Protein AF-A0A2A5SNH7-F1 (afdb_monomer)

Mean predicted aligned error: 6.37 Å

Organism: NCBI:txid542833

Sequence (60 aa):
MLHLLNQSFSNQVQIKVKYQSKDKLTEVYGFVSEFINNQVRIKSTDKIYLISIEQIVNIS

Structure (mmCIF, N/CA/C/O backbone):
data_AF-A0A2A5SNH7-F1
#
_entry.id   AF-A0A2A5SNH7-F1
#
loop_
_atom_site.group_PDB
_atom_site.id
_atom_site.type_symbol
_atom_site.label_atom_id
_atom_site.label_alt_id
_atom_site.label_comp_id
_atom_site.label_asym_id
_atom_site.label_entity_id
_atom_site.label_seq_id
_atom_site.pdbx_PDB_ins_code
_atom_site.Cartn_x
_atom_site.Cartn_y
_atom_site.Cartn_z
_atom_site.occupancy
_atom_site.B_iso_or_equiv
_atom_site.auth_seq_id
_atom_site.auth_comp_id
_atom_site.auth_asym_id
_atom_site.auth_atom_id
_atom_site.pdbx_PDB_model_num
ATOM 1 N N . MET A 1 1 ? -0.424 -3.064 -26.450 1.00 51.66 1 MET A N 1
ATOM 2 C CA . MET A 1 1 ? -0.564 -2.023 -25.403 1.00 51.66 1 MET A CA 1
ATOM 3 C C . MET A 1 1 ? -0.368 -2.579 -23.991 1.00 51.66 1 MET A C 1
ATOM 5 O O . MET A 1 1 ? 0.530 -2.098 -23.319 1.00 51.66 1 MET A O 1
ATOM 9 N N . LEU A 1 2 ? -1.100 -3.624 -23.565 1.00 52.66 2 LEU A N 1
ATOM 10 C CA . LEU A 1 2 ? -0.937 -4.256 -22.236 1.00 52.66 2 LEU A CA 1
ATOM 11 C C . LEU A 1 2 ? 0.504 -4.730 -21.952 1.00 52.66 2 LEU A C 1
ATOM 13 O O . LEU A 1 2 ? 1.036 -4.494 -20.875 1.00 52.66 2 LEU A O 1
ATOM 17 N N . HIS A 1 3 ? 1.162 -5.324 -22.952 1.00 50.47 3 HIS A N 1
ATOM 18 C CA . HIS A 1 3 ? 2.561 -5.755 -22.848 1.00 50.47 3 HIS A CA 1
ATOM 19 C C . HIS A 1 3 ? 3.549 -4.588 -22.667 1.00 50.47 3 HIS A C 1
ATOM 21 O O . HIS A 1 3 ? 4.499 -4.722 -21.908 1.00 50.47 3 HIS A O 1
ATOM 27 N N . LEU A 1 4 ? 3.311 -3.432 -23.305 1.00 49.41 4 LEU A N 1
ATOM 28 C CA . LEU A 1 4 ? 4.149 -2.237 -23.120 1.00 49.41 4 LEU A CA 1
ATOM 29 C C . LEU A 1 4 ? 3.931 -1.603 -21.741 1.00 49.41 4 LEU A C 1
ATOM 31 O O . LEU A 1 4 ? 4.894 -1.156 -21.127 1.00 49.41 4 LEU A O 1
ATOM 35 N N . LEU A 1 5 ? 2.691 -1.591 -21.237 1.00 51.88 5 LEU A N 1
ATOM 36 C CA . LEU A 1 5 ? 2.391 -1.187 -19.859 1.00 51.88 5 LEU A CA 1
ATOM 37 C C . LEU A 1 5 ? 3.135 -2.088 -18.870 1.00 51.88 5 LEU A C 1
ATOM 39 O O . LEU A 1 5 ? 3.890 -1.573 -18.055 1.00 51.88 5 LEU A O 1
ATOM 43 N N . ASN A 1 6 ? 3.030 -3.414 -19.015 1.00 51.44 6 ASN A N 1
ATOM 44 C CA . ASN A 1 6 ? 3.773 -4.365 -18.183 1.00 51.44 6 ASN A CA 1
ATOM 45 C C . ASN A 1 6 ? 5.295 -4.166 -18.260 1.00 51.44 6 ASN A C 1
ATOM 47 O O . ASN A 1 6 ? 5.965 -4.260 -17.237 1.00 51.44 6 ASN A O 1
ATOM 51 N N . GLN A 1 7 ? 5.848 -3.845 -19.435 1.00 50.75 7 GLN A N 1
ATOM 52 C CA . GLN A 1 7 ? 7.280 -3.550 -19.567 1.00 50.75 7 GLN A CA 1
ATOM 53 C C . GLN A 1 7 ? 7.679 -2.185 -18.993 1.00 50.75 7 GLN A C 1
ATOM 55 O O . GLN A 1 7 ? 8.777 -2.049 -18.471 1.00 50.75 7 GLN A O 1
ATOM 60 N N . SER A 1 8 ? 6.789 -1.190 -18.987 1.00 55.59 8 SER A N 1
ATOM 61 C CA . SER A 1 8 ? 7.045 0.107 -18.335 1.00 55.59 8 SER A CA 1
ATOM 62 C C . SER A 1 8 ? 7.190 -0.028 -16.810 1.00 55.59 8 SER A C 1
ATOM 64 O O . SER A 1 8 ? 7.838 0.797 -16.163 1.00 55.59 8 SER A O 1
ATOM 66 N N . PH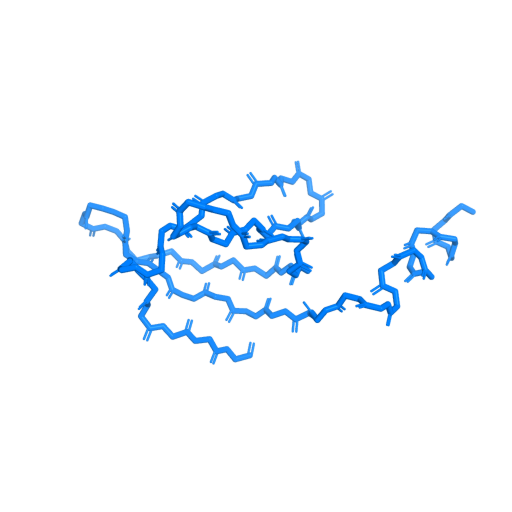E A 1 9 ? 6.595 -1.077 -16.232 1.00 55.66 9 PHE A N 1
ATOM 67 C CA . PHE A 1 9 ? 6.714 -1.432 -14.817 1.00 55.66 9 PHE A CA 1
ATOM 68 C C . PHE A 1 9 ? 7.836 -2.439 -14.525 1.00 55.66 9 PHE A C 1
ATOM 70 O O . PHE A 1 9 ? 8.066 -2.715 -13.354 1.00 55.66 9 PHE A O 1
ATOM 77 N N . SER A 1 10 ? 8.570 -2.968 -15.518 1.00 56.94 10 SER A N 1
ATOM 78 C CA . SER A 1 10 ? 9.567 -4.033 -15.274 1.00 56.94 10 SER A CA 1
ATOM 79 C C . SER A 1 10 ? 10.713 -3.611 -14.351 1.00 56.94 10 SER A C 1
ATOM 81 O O . SER A 1 10 ? 11.363 -4.463 -13.757 1.00 56.94 10 SER A O 1
ATOM 83 N N . ASN A 1 11 ? 10.948 -2.302 -14.221 1.00 59.00 11 ASN A N 1
ATOM 84 C CA . ASN A 1 11 ? 11.956 -1.730 -13.326 1.00 59.00 11 ASN A CA 1
ATOM 85 C C . ASN A 1 11 ? 11.366 -1.220 -11.998 1.00 59.00 11 ASN A C 1
ATOM 87 O O . ASN A 1 11 ? 12.083 -0.605 -11.213 1.00 59.00 11 ASN A O 1
ATOM 91 N N . GLN A 1 12 ? 10.069 -1.418 -11.750 1.00 73.75 12 GLN A N 1
ATOM 92 C CA . GLN A 1 12 ? 9.406 -0.996 -10.517 1.00 73.75 12 GLN A CA 1
ATOM 93 C C . GLN A 1 12 ? 9.167 -2.209 -9.616 1.00 73.75 12 GLN A C 1
ATOM 95 O O . GLN A 1 12 ? 8.729 -3.265 -10.067 1.00 73.75 12 GLN A O 1
ATOM 100 N N . VAL A 1 13 ? 9.446 -2.054 -8.322 1.00 86.00 13 VAL A N 1
ATOM 101 C CA . VAL A 1 13 ? 9.232 -3.119 -7.335 1.00 86.00 13 VAL A CA 1
ATOM 102 C C . VAL A 1 13 ? 7.733 -3.243 -7.077 1.00 86.00 13 VAL A C 1
ATOM 104 O O . VAL A 1 13 ? 7.096 -2.286 -6.628 1.00 86.00 13 VAL A O 1
ATOM 107 N N . GLN A 1 14 ? 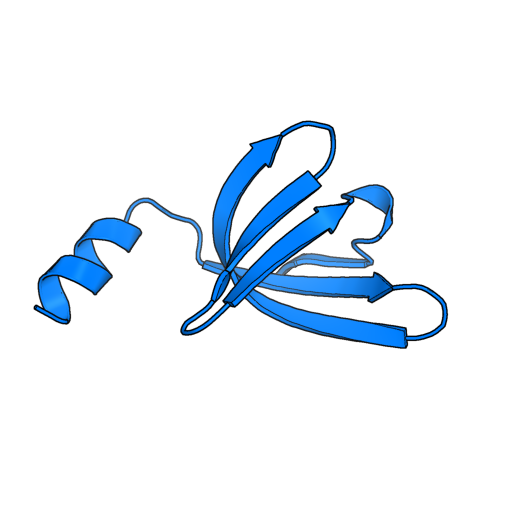7.169 -4.413 -7.377 1.00 89.81 14 GLN A N 1
ATOM 108 C CA . GLN A 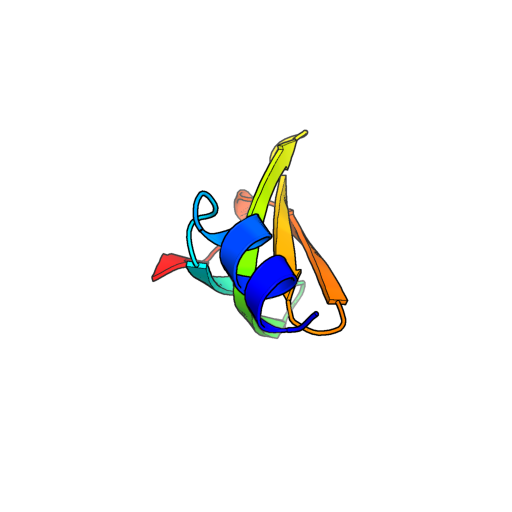1 14 ? 5.811 -4.754 -6.970 1.00 89.81 14 GLN A CA 1
ATOM 109 C C . GLN A 1 14 ? 5.812 -5.071 -5.479 1.00 89.81 14 GLN A C 1
ATOM 111 O O . GLN A 1 14 ? 6.599 -5.898 -5.026 1.00 89.81 14 GLN A O 1
ATOM 116 N N . ILE A 1 15 ? 4.929 -4.419 -4.732 1.00 92.06 15 ILE A N 1
ATOM 117 C CA . ILE A 1 15 ? 4.788 -4.612 -3.295 1.00 92.06 15 ILE A CA 1
ATOM 118 C C . ILE A 1 15 ? 3.329 -4.782 -2.910 1.00 92.06 15 ILE A C 1
ATOM 120 O O . ILE A 1 15 ? 2.398 -4.308 -3.575 1.00 92.06 15 ILE A O 1
ATOM 124 N N . LYS A 1 16 ? 3.159 -5.399 -1.755 1.00 95.69 16 LYS A N 1
ATOM 125 C CA . LYS A 1 16 ? 1.959 -5.342 -0.950 1.00 95.69 16 LYS A CA 1
ATOM 126 C C . LYS A 1 16 ? 2.288 -4.542 0.309 1.00 95.69 16 LYS A C 1
ATOM 128 O O . LYS A 1 16 ? 3.118 -4.949 1.117 1.00 95.69 16 LYS A O 1
ATOM 133 N N . VAL A 1 17 ? 1.637 -3.396 0.479 1.00 95.19 17 VAL A N 1
ATOM 134 C CA . VAL A 1 17 ? 1.798 -2.538 1.658 1.00 95.19 17 VAL A CA 1
ATOM 135 C C . VAL A 1 17 ? 0.554 -2.604 2.519 1.00 95.19 17 VAL A C 1
ATOM 137 O O . VAL A 1 17 ? -0.568 -2.430 2.040 1.00 95.19 17 VAL A O 1
ATOM 140 N N . LYS A 1 18 ? 0.771 -2.805 3.815 1.00 97.75 18 LYS A N 1
ATOM 141 C CA . LYS A 1 18 ? -0.253 -2.701 4.843 1.00 97.75 18 LYS A CA 1
ATOM 142 C C . LYS A 1 18 ? 0.024 -1.459 5.676 1.00 97.75 18 LYS A C 1
ATOM 144 O O . LYS A 1 18 ? 1.106 -1.333 6.246 1.00 97.75 18 LYS A O 1
ATOM 149 N N . TYR A 1 19 ? -0.938 -0.549 5.745 1.00 97.00 19 TYR A N 1
ATOM 150 C CA . TYR A 1 19 ? -0.782 0.731 6.432 1.00 97.00 19 TYR A CA 1
ATOM 151 C C . TYR A 1 19 ? -2.021 1.092 7.249 1.00 97.00 19 TYR A C 1
ATOM 153 O O . TYR A 1 19 ? -3.140 0.683 6.932 1.00 97.00 19 TYR A O 1
ATOM 161 N N . GLN A 1 20 ? -1.813 1.857 8.314 1.00 96.62 20 GLN A N 1
ATOM 162 C CA . GLN A 1 20 ? -2.859 2.332 9.206 1.00 96.62 20 GLN A CA 1
ATOM 163 C C . GLN A 1 20 ? -3.231 3.772 8.839 1.00 96.62 20 GLN A C 1
ATOM 165 O O . GLN A 1 20 ? -2.415 4.684 8.937 1.00 96.62 20 GLN A O 1
ATOM 170 N N . SER A 1 21 ? -4.482 3.993 8.437 1.00 92.12 21 SER A N 1
ATOM 171 C CA . SER A 1 21 ? -5.039 5.328 8.220 1.00 92.12 21 SER A CA 1
ATOM 172 C C . SER A 1 21 ? -6.153 5.572 9.227 1.00 92.12 21 SER A C 1
ATOM 174 O O . SER A 1 21 ? -7.200 4.922 9.169 1.00 92.12 21 SER A O 1
ATOM 176 N N . LYS A 1 22 ? -5.925 6.507 10.159 1.00 89.00 22 LYS A N 1
ATOM 177 C CA . LYS A 1 22 ? -6.803 6.729 11.321 1.00 89.00 22 LYS A CA 1
ATOM 178 C C . LYS A 1 22 ? -7.002 5.406 12.075 1.00 89.00 22 LYS A C 1
ATOM 180 O O . LYS A 1 22 ? -6.022 4.748 12.409 1.00 89.00 22 LYS A O 1
ATOM 185 N N . ASP A 1 23 ? -8.242 4.966 12.250 1.00 92.62 23 ASP A N 1
ATOM 186 C CA . ASP A 1 23 ? -8.595 3.726 12.949 1.00 92.62 23 ASP A CA 1
ATOM 187 C C . ASP A 1 23 ? -8.757 2.522 12.004 1.00 92.62 23 ASP A C 1
ATOM 189 O O . ASP A 1 23 ? -9.219 1.460 12.417 1.00 92.62 23 ASP A O 1
ATOM 193 N N . LYS A 1 24 ? -8.365 2.655 10.726 1.00 95.69 24 LYS A N 1
ATOM 194 C CA . LYS A 1 24 ? -8.505 1.596 9.721 1.00 95.69 24 LYS A CA 1
ATOM 195 C C . LYS A 1 24 ? -7.168 1.113 9.162 1.00 95.69 24 LYS A C 1
ATOM 197 O O . LYS A 1 24 ? -6.392 1.871 8.582 1.00 95.69 24 LYS A O 1
ATOM 202 N N . LEU A 1 25 ? -6.989 -0.200 9.214 1.00 96.56 25 LEU A N 1
ATOM 203 C CA . LEU A 1 25 ? -5.896 -0.914 8.570 1.00 96.56 25 LEU A CA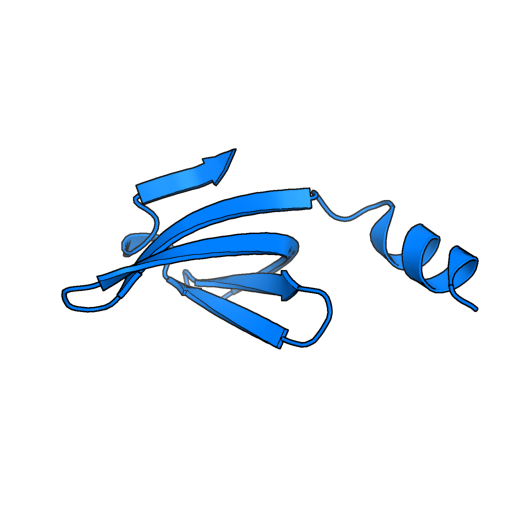 1
ATOM 204 C C . LEU A 1 25 ? -6.268 -1.210 7.111 1.00 96.56 25 LEU A C 1
ATOM 206 O O . LEU A 1 25 ? -7.309 -1.810 6.838 1.00 96.56 25 LEU A O 1
ATOM 210 N N . THR A 1 26 ? -5.442 -0.756 6.175 1.00 95.94 26 THR A N 1
ATOM 211 C CA . THR A 1 26 ? -5.675 -0.871 4.729 1.00 95.94 26 THR A CA 1
ATOM 212 C C . THR A 1 26 ? -4.512 -1.594 4.065 1.00 95.94 26 THR A C 1
ATOM 214 O O . THR A 1 26 ? -3.368 -1.492 4.502 1.00 95.94 26 THR A O 1
ATOM 217 N N . GLU A 1 27 ? -4.813 -2.341 3.008 1.00 95.75 27 GLU A N 1
ATOM 218 C CA . GLU A 1 27 ? -3.853 -3.139 2.258 1.00 95.75 27 GLU A CA 1
ATOM 219 C C . GLU A 1 27 ? -3.910 -2.753 0.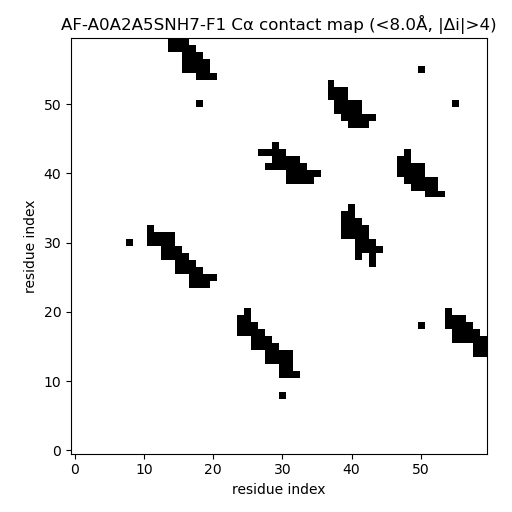778 1.00 95.75 27 GLU A C 1
ATOM 221 O O . GLU A 1 27 ? -4.993 -2.677 0.196 1.00 95.75 27 GLU A O 1
ATOM 226 N N . VAL A 1 28 ? -2.752 -2.467 0.184 1.00 94.56 28 VAL A N 1
ATOM 227 C CA . VAL A 1 28 ? -2.623 -2.015 -1.206 1.00 94.56 28 VAL A CA 1
ATOM 228 C C . VAL A 1 28 ? -1.585 -2.862 -1.919 1.00 94.56 28 VAL A C 1
ATOM 230 O O . VAL A 1 28 ? -0.480 -3.055 -1.420 1.00 94.56 28 VAL A O 1
ATOM 233 N N . TYR A 1 29 ? -1.943 -3.308 -3.119 1.00 94.44 29 TYR A N 1
ATOM 234 C CA . TYR A 1 29 ? -1.056 -3.999 -4.043 1.00 94.44 29 TYR A CA 1
ATOM 23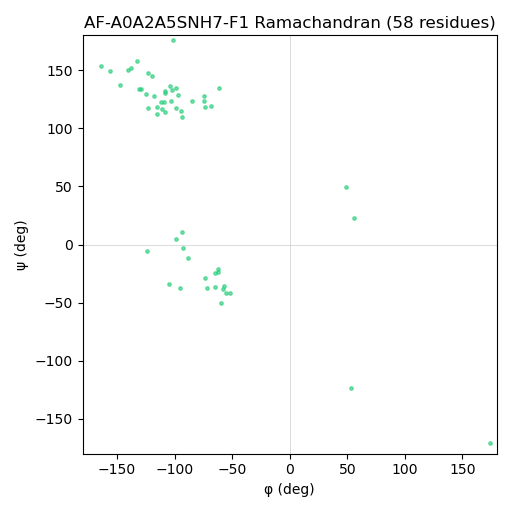5 C C . TYR A 1 29 ? -0.746 -3.068 -5.207 1.00 94.44 29 TYR A C 1
ATOM 237 O O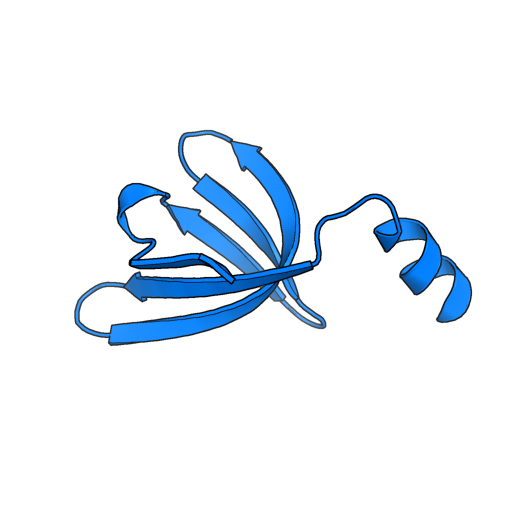 . TYR A 1 29 ? -1.658 -2.486 -5.808 1.00 94.44 29 TYR A O 1
ATOM 245 N N . GLY A 1 30 ? 0.530 -2.927 -5.536 1.00 92.62 30 GLY A N 1
ATOM 246 C CA . GLY A 1 30 ? 0.938 -2.103 -6.662 1.00 92.62 30 GLY A CA 1
ATOM 247 C C . GLY A 1 30 ? 2.443 -1.957 -6.776 1.00 92.62 30 GLY A C 1
ATOM 248 O O . GLY A 1 30 ? 3.207 -2.621 -6.083 1.00 92.62 30 GLY A O 1
ATOM 249 N N . PHE A 1 31 ? 2.860 -1.070 -7.666 1.00 92.00 31 PHE A N 1
ATOM 250 C CA . PHE A 1 31 ? 4.262 -0.794 -7.940 1.00 92.00 31 PHE A CA 1
ATOM 251 C C . PHE A 1 31 ? 4.720 0.460 -7.203 1.00 92.00 31 PHE A C 1
ATOM 253 O O . PHE A 1 31 ? 4.032 1.489 -7.227 1.00 92.00 31 PHE A O 1
ATOM 260 N N . VAL A 1 32 ? 5.892 0.389 -6.572 1.00 90.50 32 VAL A N 1
ATOM 261 C CA . VAL A 1 32 ? 6.552 1.575 -6.021 1.00 90.50 32 VAL A CA 1
ATOM 262 C C . VAL A 1 32 ? 6.998 2.457 -7.174 1.00 90.50 32 VAL A C 1
ATOM 264 O O . VAL A 1 32 ? 7.796 2.046 -8.013 1.00 90.50 32 VAL A O 1
ATOM 267 N N . SER A 1 33 ? 6.474 3.677 -7.202 1.00 88.12 33 SER A N 1
ATOM 268 C CA . SER A 1 33 ? 6.788 4.636 -8.258 1.00 88.12 33 SER A CA 1
ATOM 269 C C . SER A 1 33 ? 7.743 5.739 -7.814 1.00 88.12 33 SER A C 1
ATOM 271 O O . SER A 1 33 ? 8.540 6.181 -8.632 1.00 88.12 33 SER A O 1
ATOM 273 N N . GLU A 1 34 ? 7.680 6.184 -6.554 1.00 88.38 34 GLU A N 1
ATOM 274 C CA . GLU A 1 34 ? 8.523 7.264 -6.025 1.00 88.38 34 GLU A C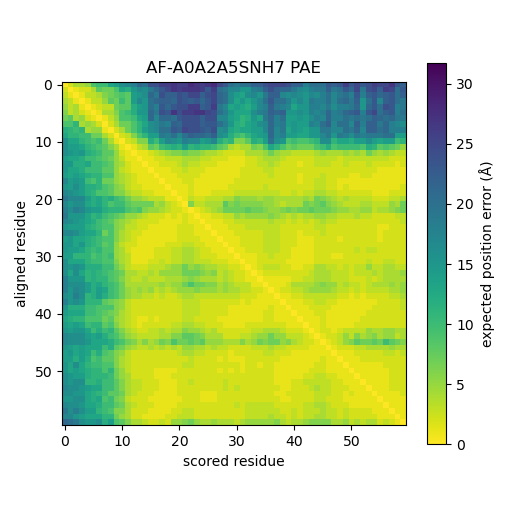A 1
ATOM 275 C C . GLU A 1 34 ? 8.510 7.287 -4.487 1.00 88.38 34 GLU A C 1
ATOM 277 O O . GLU A 1 34 ? 7.517 6.890 -3.866 1.00 88.38 34 GLU A O 1
ATOM 282 N N . PHE A 1 35 ? 9.590 7.804 -3.894 1.00 89.12 35 PHE A N 1
ATOM 283 C CA . PHE A 1 35 ? 9.676 8.196 -2.487 1.00 89.12 35 PHE A CA 1
ATOM 284 C C . PHE A 1 35 ? 9.884 9.710 -2.416 1.00 89.12 35 PHE A C 1
ATOM 286 O O . PHE A 1 35 ? 10.892 10.214 -2.908 1.00 89.12 35 PHE A O 1
ATOM 293 N N . ILE A 1 36 ? 8.947 10.439 -1.813 1.00 88.19 36 ILE A N 1
ATOM 294 C CA . ILE A 1 36 ? 9.020 11.900 -1.698 1.00 88.19 36 ILE A CA 1
ATOM 295 C C . ILE A 1 36 ? 8.362 12.360 -0.401 1.00 88.19 36 ILE A C 1
ATOM 297 O O . ILE A 1 36 ? 7.303 11.859 -0.036 1.00 88.19 36 ILE A O 1
ATOM 301 N N . ASN A 1 37 ? 8.979 13.312 0.305 1.00 92.31 37 ASN A N 1
ATOM 302 C CA . ASN A 1 37 ? 8.428 13.914 1.529 1.00 92.31 37 ASN A CA 1
ATOM 303 C C . ASN A 1 37 ? 7.923 12.872 2.549 1.00 92.31 37 ASN A C 1
ATOM 305 O O . ASN A 1 37 ? 6.781 12.944 3.005 1.00 92.31 37 ASN A O 1
ATOM 309 N N . ASN A 1 38 ? 8.753 11.866 2.849 1.00 93.94 38 ASN A N 1
ATOM 310 C CA . ASN A 1 38 ? 8.442 10.743 3.746 1.00 93.94 38 ASN A CA 1
ATOM 311 C C . ASN A 1 38 ? 7.185 9.935 3.364 1.00 93.94 38 ASN A C 1
ATOM 313 O O . ASN A 1 38 ? 6.601 9.246 4.202 1.00 93.94 38 ASN A O 1
ATOM 317 N N . GLN A 1 39 ? 6.779 9.987 2.097 1.00 94.81 39 GLN A N 1
ATOM 318 C CA . GLN A 1 39 ? 5.673 9.215 1.550 1.00 94.81 39 GLN A CA 1
ATOM 319 C C . GLN A 1 39 ? 6.155 8.308 0.423 1.00 94.81 39 GLN A C 1
ATOM 321 O O . GLN A 1 39 ? 7.027 8.662 -0.372 1.00 94.81 39 GLN A O 1
ATOM 326 N N . VAL A 1 40 ? 5.535 7.138 0.344 1.00 93.25 40 VAL A N 1
ATOM 327 C CA . VAL A 1 40 ? 5.659 6.207 -0.772 1.00 93.25 40 VAL A CA 1
ATOM 328 C C . VAL A 1 40 ? 4.482 6.408 -1.706 1.00 93.25 40 VAL A C 1
ATOM 330 O O . VAL A 1 40 ? 3.323 6.350 -1.285 1.00 93.25 40 VAL A O 1
ATOM 333 N N . ARG A 1 41 ? 4.778 6.587 -2.993 1.00 94.06 41 ARG A N 1
ATOM 334 C CA . ARG A 1 41 ? 3.772 6.599 -4.050 1.00 94.06 41 ARG A CA 1
ATOM 335 C C . ARG A 1 41 ? 3.628 5.207 -4.655 1.00 94.06 41 ARG A C 1
ATOM 337 O O . ARG A 1 41 ? 4.504 4.765 -5.404 1.00 94.06 41 ARG A O 1
ATOM 344 N N . ILE A 1 42 ? 2.500 4.550 -4.395 1.00 93.00 42 ILE A N 1
ATOM 345 C CA . ILE A 1 42 ? 2.170 3.232 -4.952 1.00 93.00 42 ILE A CA 1
ATOM 346 C C . ILE A 1 42 ? 1.160 3.395 -6.085 1.00 93.00 42 ILE A C 1
ATOM 348 O O . ILE A 1 42 ? 0.077 3.948 -5.886 1.00 93.00 42 ILE A O 1
ATOM 352 N N . LYS A 1 43 ? 1.497 2.897 -7.276 1.00 93.12 43 LYS A N 1
ATOM 353 C CA . LYS A 1 43 ? 0.574 2.820 -8.415 1.00 93.12 43 LYS A CA 1
ATOM 354 C C . LYS A 1 43 ? -0.084 1.443 -8.438 1.00 93.12 43 LYS A C 1
ATOM 356 O O . LYS A 1 43 ? 0.592 0.436 -8.633 1.00 93.12 43 LYS A O 1
ATOM 361 N N . SER A 1 44 ? -1.393 1.417 -8.231 1.00 89.25 44 SER A N 1
ATOM 362 C CA . SER A 1 44 ? -2.251 0.252 -8.446 1.00 89.25 44 SER A CA 1
ATOM 363 C C . SER A 1 44 ? -2.996 0.396 -9.780 1.00 89.25 44 SER A C 1
ATOM 365 O O . SER A 1 44 ? -2.866 1.419 -10.451 1.00 89.25 44 SER A O 1
ATOM 367 N N . THR A 1 45 ? -3.765 -0.618 -10.177 1.00 85.31 45 THR A N 1
ATOM 368 C CA . THR A 1 45 ? -4.400 -0.715 -11.505 1.00 85.31 45 THR A CA 1
ATOM 369 C C . THR A 1 45 ? -5.200 0.532 -11.897 1.00 85.31 45 THR A C 1
ATOM 371 O O . THR A 1 45 ? -5.123 0.974 -13.040 1.00 85.31 45 THR A O 1
ATOM 374 N N . ASP A 1 46 ? -5.949 1.112 -10.960 1.00 87.62 46 ASP A N 1
ATOM 375 C CA . ASP A 1 46 ? -6.856 2.244 -11.186 1.00 87.62 46 ASP A CA 1
ATOM 376 C C . ASP A 1 46 ? -6.564 3.458 -10.285 1.00 87.62 46 ASP A C 1
ATOM 378 O O . ASP A 1 46 ? -7.198 4.505 -10.424 1.00 87.62 46 ASP A O 1
ATOM 382 N N . LYS A 1 47 ? -5.624 3.333 -9.339 1.00 91.81 47 LYS A N 1
ATOM 383 C CA . LYS A 1 47 ? -5.417 4.302 -8.254 1.00 91.81 47 LYS A CA 1
ATOM 384 C C . LYS A 1 47 ? -3.949 4.540 -7.957 1.00 91.81 47 LYS A C 1
ATOM 386 O O . LYS A 1 47 ? -3.108 3.650 -8.059 1.00 91.81 47 LYS A O 1
ATOM 391 N N . ILE A 1 48 ? -3.664 5.755 -7.504 1.00 92.56 48 ILE A N 1
ATOM 392 C CA . ILE A 1 48 ? -2.368 6.138 -6.957 1.00 92.56 48 ILE A CA 1
ATOM 393 C C . ILE A 1 48 ? -2.557 6.398 -5.470 1.00 92.56 48 ILE A C 1
ATOM 395 O O . ILE A 1 48 ? -3.363 7.242 -5.083 1.00 92.56 48 ILE A O 1
ATOM 399 N N . TYR A 1 49 ? -1.797 5.682 -4.655 1.00 93.94 49 TYR A N 1
ATOM 400 C CA . TYR A 1 49 ? -1.780 5.835 -3.210 1.00 93.94 49 TYR A CA 1
ATOM 401 C C . TYR A 1 49 ? -0.539 6.619 -2.805 1.00 93.94 49 TYR A C 1
ATOM 403 O O . TYR A 1 49 ? 0.562 6.315 -3.261 1.00 93.94 49 TYR A O 1
ATOM 411 N N . LEU A 1 50 ? -0.727 7.616 -1.945 1.00 94.62 50 LEU A N 1
ATOM 412 C CA . LEU A 1 50 ? 0.344 8.305 -1.234 1.00 94.62 50 LEU A CA 1
ATOM 413 C C . LEU A 1 50 ? 0.249 7.877 0.225 1.00 94.62 50 LEU A C 1
ATOM 415 O O . LEU A 1 50 ? -0.767 8.121 0.875 1.00 94.62 50 LEU A O 1
ATOM 419 N N . ILE A 1 51 ? 1.264 7.158 0.695 1.00 95.50 51 ILE A N 1
ATOM 420 C CA . ILE A 1 51 ? 1.258 6.526 2.014 1.00 95.50 51 ILE A CA 1
ATOM 421 C C . ILE A 1 51 ? 2.470 7.031 2.781 1.00 95.50 51 ILE A C 1
ATOM 423 O O . ILE A 1 51 ? 3.604 6.793 2.365 1.00 95.50 51 ILE A O 1
ATOM 427 N N . SER A 1 52 ? 2.240 7.718 3.899 1.00 96.00 52 SER A N 1
ATOM 428 C CA . SER A 1 52 ? 3.320 8.126 4.799 1.00 96.00 52 SER A CA 1
ATOM 429 C C . SER A 1 52 ? 4.032 6.898 5.351 1.00 96.00 52 SER A C 1
ATOM 431 O O . SER A 1 52 ? 3.379 5.961 5.807 1.00 96.00 52 SER A O 1
ATOM 433 N N . ILE A 1 53 ? 5.365 6.909 5.357 1.00 94.19 53 ILE A N 1
ATOM 434 C CA . ILE A 1 53 ? 6.182 5.786 5.845 1.00 94.19 53 ILE A CA 1
ATOM 435 C C . ILE A 1 53 ? 5.836 5.449 7.302 1.00 94.19 53 ILE A C 1
ATOM 437 O O . ILE A 1 53 ? 5.757 4.282 7.663 1.00 94.19 53 ILE A O 1
ATOM 441 N N . GLU A 1 54 ? 5.531 6.463 8.111 1.00 95.94 54 GLU A N 1
ATOM 442 C CA . GLU A 1 54 ? 5.117 6.323 9.515 1.00 95.94 54 GLU A CA 1
ATOM 443 C C . GLU A 1 54 ? 3.806 5.544 9.701 1.00 95.94 54 GLU A C 1
ATOM 445 O O . GLU A 1 54 ? 3.556 4.987 10.764 1.00 95.94 54 GLU A O 1
ATOM 450 N N . GLN A 1 55 ? 2.956 5.500 8.672 1.00 96.25 55 GLN A N 1
ATOM 451 C CA . GLN A 1 55 ? 1.700 4.751 8.692 1.00 96.25 55 GLN A CA 1
ATOM 452 C C . GLN A 1 55 ? 1.881 3.302 8.233 1.00 96.25 55 GLN A C 1
ATOM 454 O O . GLN A 1 55 ? 0.952 2.504 8.375 1.00 96.25 55 GLN A O 1
ATOM 459 N N . ILE A 1 56 ? 3.033 2.948 7.654 1.00 95.88 56 ILE A N 1
ATOM 460 C CA . ILE A 1 56 ? 3.290 1.604 7.139 1.00 95.88 56 ILE A CA 1
ATOM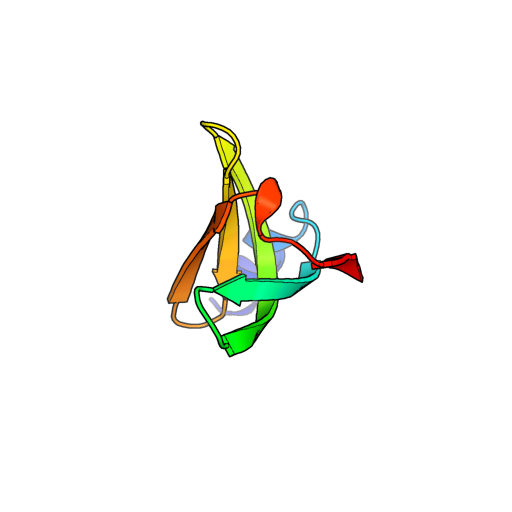 461 C C . ILE A 1 56 ? 3.534 0.655 8.310 1.00 95.88 56 ILE A C 1
ATOM 463 O O . ILE A 1 56 ? 4.439 0.837 9.116 1.00 95.88 56 ILE A O 1
ATOM 467 N N . VAL A 1 57 ? 2.728 -0.400 8.362 1.00 97.50 57 VAL A N 1
ATOM 468 C CA . VAL A 1 57 ? 2.820 -1.466 9.364 1.00 97.50 57 VAL A CA 1
ATOM 469 C C . VAL A 1 57 ? 3.634 -2.639 8.823 1.00 97.50 57 VAL A C 1
ATOM 471 O O . VAL A 1 57 ? 4.366 -3.287 9.565 1.00 97.50 57 VAL A O 1
ATOM 474 N N . ASN A 1 58 ? 3.493 -2.948 7.530 1.00 96.56 58 ASN A N 1
ATOM 475 C CA . ASN A 1 58 ? 4.195 -4.058 6.897 1.00 96.56 58 ASN A CA 1
ATOM 476 C C . ASN A 1 58 ? 4.344 -3.852 5.379 1.00 96.56 58 ASN A C 1
ATOM 478 O O . ASN A 1 58 ? 3.480 -3.240 4.744 1.00 96.56 58 ASN A O 1
ATOM 482 N N . ILE A 1 59 ? 5.430 -4.395 4.822 1.00 93.56 59 ILE A N 1
ATOM 483 C CA . ILE A 1 59 ? 5.717 -4.471 3.386 1.00 93.56 59 ILE A CA 1
ATOM 484 C C . ILE A 1 59 ? 6.113 -5.918 3.073 1.00 93.56 59 ILE A C 1
ATOM 486 O O . ILE A 1 59 ? 6.935 -6.487 3.794 1.00 93.56 59 ILE A O 1
ATOM 490 N N . SER A 1 60 ? 5.552 -6.486 2.006 1.00 90.81 60 SER A N 1
ATOM 491 C CA . SER A 1 60 ? 5.884 -7.819 1.480 1.00 90.81 60 SER A CA 1
ATOM 492 C C . SER A 1 60 ? 5.904 -7.839 -0.038 1.00 90.81 60 SER A C 1
ATOM 494 O O . SER A 1 60 ? 5.107 -7.062 -0.620 1.00 90.81 60 SER A O 1
#

pLDDT: mean 85.45, std 15.77, range [49.41, 97.75]

Solvent-accessible surface area (backbone atoms only — not comparable to full-atom values): 3512 Å² total; per-residue (Å²): 106,72,68,57,54,56,55,74,43,69,87,38,57,72,38,37,42,32,30,50,55,88,97,43,82,46,76,48,65,30,28,53,74,48,79,55,96,67,20,40,34,32,43,34,100,91,49,76,45,79,41,47,55,91,32,50,75,46,76,88

Nearest PDB structures (foldseek):
  7oh8-assembly1_B  TM=8.521E-01  e=3.293E-02  Neisseria meningitidis
  6gwk-assembly3_O  TM=7.245E-01  e=2.582E-02  Caulobacter vibrioides CB15
  6gwk-assembly1_B  TM=8.186E-01  e=3.719E-02  Caulobacter vibrioides CB15
  7ogw-assembly1_A  TM=8.707E-01  e=6.051E-02  Neisseria meningitidis
  4y91-assembly1_F  TM=6.699E-01  e=2.286E-02  Thermotoga maritima MSB8

Secondary structure (DSSP, 8-state):
-HHHHHHHTTTS-EEEEEEEETTEEEEEEEEEEEEETTEEEEE-SS-EEEEEGGGEEEE-

Foldseek 3Di:
DVVVVVVVCPPWDWKWWWFDDPPDIDIDTATFDDQDPQWTWGDDPPDTDTHRVVRTPDMD

Radius of gyration: 12.12 Å; Cα contacts (8 Å, |Δi|>4): 101; chains: 1; bounding box: 21×22×38 Å